Protein AF-A0A662JB85-F1 (afdb_monomer)

Secondary structure (DSSP, 8-state):
--HHHHHHHHHHHHHHHHHHHHHHHHHHHHHHHHHHHHHHHHHHHHHHHHHHHHHHTTS---HHHHHHHHHHHHHHHHHHHHHHHHHHHHHHTHHHHHHHHHHHHHHHHHHHS-TTS---HHHHHHHHHHHHHHHHIIIIITTT--

Solvent-accessible surface area (backbone atoms only — not comparable to full-atom values): 7817 Å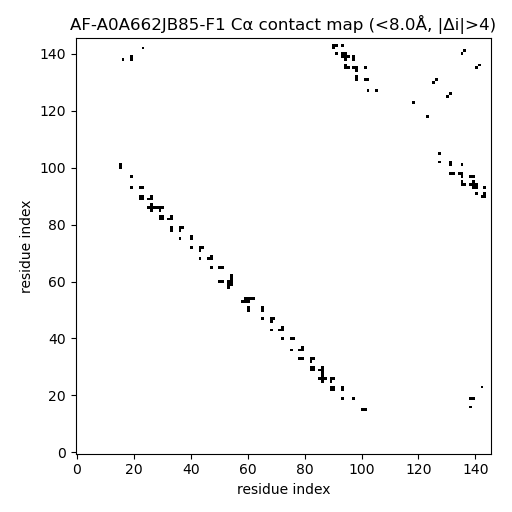² total; per-residue (Å²): 138,71,69,67,60,56,54,51,49,52,52,53,52,49,54,55,48,54,60,51,46,59,44,52,52,50,18,52,52,25,46,55,49,26,54,53,42,53,55,51,48,54,52,54,48,52,54,42,51,55,49,49,50,38,37,72,74,67,69,72,50,65,63,70,60,52,53,50,44,52,51,50,51,52,53,43,50,54,49,34,54,52,28,43,50,51,16,51,49,39,33,64,44,31,25,65,50,41,33,55,54,52,51,51,53,51,53,55,50,57,75,68,50,62,91,83,64,87,69,54,70,64,61,56,49,47,49,56,64,64,48,40,56,58,50,14,34,67,74,20,34,59,72,59,75,110

Radius of gyration: 25.94 Å; Cα contacts (8 Å, |Δi|>4): 92; chains: 1; bounding box: 62×25×76 Å

Nearest PDB structures (foldseek):
  5och-assembly3_F  TM=4.543E-01  e=6.665E-03  Homo sapiens
  7n5b-assembly1_A  TM=5.977E-01  e=1.343E+00  Arabidopsis thaliana
  7tvb-assembly1_A  TM=6.712E-01  e=8.461E+00  Homo sapiens

pLDDT: mean 81.86, std 12.47, range [43.69, 96.44]

Foldseek 3Di:
DPPPVVVVVVVVVVVLLVVLVVLLVLLVVLVVVLVVLVVVLVVLVVVLVVQVVCVVVPVDGDVVVNVVSVVVNVVSVVSNVVSNVSSLVSLVVQLVVSLVVVLVVLVVVVVPDDPPPPDDPVNSVCCNVPVRNVVSCVSRVVSNVD

Mean predicted aligned error: 9.12 Å

Structure (mmCIF, N/CA/C/O backbone):
data_AF-A0A662JB85-F1
#
_entry.id   AF-A0A662JB85-F1
#
loop_
_atom_site.group_PDB
_atom_site.id
_atom_site.type_symbol
_atom_site.label_atom_id
_atom_site.label_alt_id
_atom_site.label_comp_id
_atom_site.label_asym_id
_atom_site.label_entity_id
_atom_site.label_seq_id
_atom_site.pdbx_PDB_ins_code
_atom_site.Cartn_x
_atom_site.Cartn_y
_atom_site.Cartn_z
_atom_site.occupancy
_atom_site.B_iso_or_equiv
_atom_site.auth_seq_id
_atom_site.auth_comp_id
_atom_site.auth_asym_id
_atom_site.auth_atom_id
_atom_site.pdbx_PDB_model_num
ATOM 1 N N . MET A 1 1 ? -37.797 10.405 24.096 1.00 44.25 1 MET A N 1
ATOM 2 C CA . MET A 1 1 ? -36.465 10.700 24.689 1.00 44.25 1 MET A CA 1
ATOM 3 C C . MET A 1 1 ? -35.319 9.817 24.142 1.00 44.25 1 MET A C 1
ATOM 5 O O . MET A 1 1 ? -34.292 9.692 24.792 1.00 44.25 1 MET A O 1
ATOM 9 N N . MET A 1 2 ? -35.431 9.260 22.921 1.00 48.69 2 MET A N 1
ATOM 10 C CA . MET A 1 2 ? -34.509 8.234 22.378 1.00 48.69 2 MET A CA 1
ATOM 11 C C . MET A 1 2 ? -33.383 8.773 21.462 1.00 48.69 2 MET A C 1
ATOM 13 O O . MET A 1 2 ? -32.462 8.040 21.128 1.00 48.69 2 MET A O 1
ATOM 17 N N . LYS A 1 3 ? -33.416 10.055 21.057 1.00 53.59 3 LYS A N 1
ATOM 18 C CA . LYS A 1 3 ? -32.484 10.634 20.059 1.00 53.59 3 LYS A CA 1
ATOM 19 C C . LYS A 1 3 ? -31.049 10.850 20.569 1.00 53.59 3 LYS A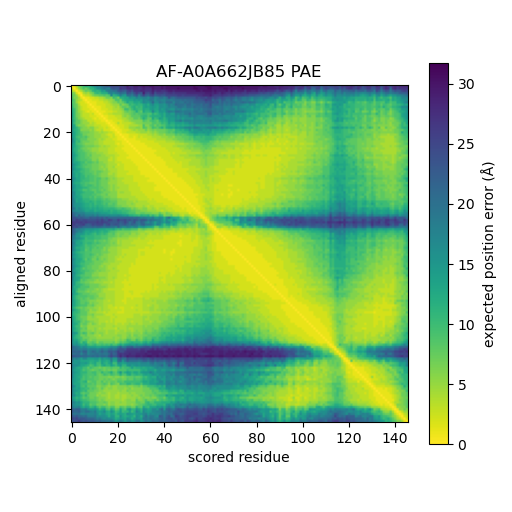 C 1
ATOM 21 O O . LYS A 1 3 ? -30.111 10.847 19.779 1.00 53.59 3 LYS A O 1
ATOM 26 N N . THR A 1 4 ? -30.842 11.045 21.871 1.00 58.62 4 THR A N 1
ATOM 27 C CA . THR A 1 4 ? -29.529 11.429 22.426 1.00 58.62 4 THR A CA 1
ATOM 28 C C . THR A 1 4 ? -28.553 10.260 22.588 1.00 58.62 4 THR A C 1
ATOM 30 O O . THR A 1 4 ? -27.343 10.490 22.529 1.00 58.62 4 THR A O 1
ATOM 33 N N . SER A 1 5 ? -29.026 9.017 22.755 1.00 65.38 5 SER A N 1
ATOM 34 C CA . SER A 1 5 ? -28.143 7.842 22.853 1.00 65.38 5 SER A CA 1
ATOM 35 C C . SER A 1 5 ? -27.614 7.414 21.481 1.00 65.38 5 SER A C 1
ATOM 37 O O . SER A 1 5 ? -26.414 7.180 21.343 1.00 65.38 5 SER A O 1
ATOM 39 N N . THR A 1 6 ? -28.461 7.426 20.448 1.00 66.75 6 THR A N 1
ATOM 40 C CA . THR A 1 6 ? -28.090 7.074 19.069 1.00 66.75 6 THR A CA 1
ATOM 41 C C . THR A 1 6 ? -27.069 8.050 18.493 1.00 66.75 6 THR A C 1
ATOM 43 O O . THR A 1 6 ? -26.090 7.634 17.883 1.00 66.75 6 THR A O 1
ATOM 46 N N . VAL A 1 7 ? -27.225 9.352 18.762 1.00 72.38 7 VAL A N 1
ATOM 47 C CA . VAL A 1 7 ? -26.267 10.384 18.323 1.00 72.38 7 VAL A CA 1
ATOM 48 C C . VAL A 1 7 ? -24.905 10.223 19.008 1.00 72.38 7 VAL A C 1
ATOM 50 O O . VAL A 1 7 ? -23.867 10.380 18.364 1.00 72.38 7 VAL A O 1
ATOM 53 N N . LYS A 1 8 ? -24.875 9.871 20.302 1.00 73.81 8 LYS A N 1
ATOM 54 C CA . LYS A 1 8 ? -23.617 9.574 21.009 1.00 73.81 8 LYS A CA 1
ATOM 55 C C . LYS A 1 8 ? -22.939 8.317 20.462 1.00 73.81 8 LYS A C 1
ATOM 57 O O . LYS A 1 8 ? -21.715 8.312 20.334 1.00 73.81 8 LYS A O 1
ATOM 62 N N . LEU A 1 9 ? -23.718 7.288 20.125 1.00 68.88 9 LEU A N 1
ATOM 63 C CA . LEU A 1 9 ? -23.217 6.059 19.511 1.00 68.88 9 LEU A CA 1
ATOM 64 C C . LEU A 1 9 ? -22.600 6.349 18.136 1.00 68.88 9 LEU A C 1
ATOM 66 O O . LEU A 1 9 ? -21.437 6.033 17.914 1.00 68.88 9 LEU A O 1
ATOM 70 N N . LEU A 1 10 ? -23.335 7.054 17.270 1.00 69.38 10 LEU A N 1
ATOM 71 C CA . LEU A 1 10 ? -22.872 7.485 15.948 1.00 69.38 10 LEU A CA 1
ATOM 72 C C . LEU A 1 10 ? -21.580 8.297 16.030 1.00 69.38 10 LEU A C 1
ATOM 74 O O . LEU A 1 10 ? -20.652 8.053 15.267 1.00 69.38 10 LEU A O 1
ATOM 78 N N . ARG A 1 11 ? -21.477 9.226 16.987 1.00 74.00 11 ARG A N 1
ATOM 79 C CA . ARG A 1 11 ? -20.268 10.041 17.166 1.00 74.00 11 ARG A CA 1
ATOM 80 C C . ARG A 1 11 ? -19.066 9.207 17.630 1.00 74.00 11 ARG A C 1
ATOM 82 O O . ARG A 1 11 ? -17.949 9.451 17.181 1.00 74.00 11 ARG A O 1
ATOM 89 N N . ALA A 1 12 ? -19.276 8.220 18.502 1.00 69.69 12 ALA A N 1
ATOM 90 C CA . ALA A 1 12 ? -18.216 7.308 18.932 1.00 69.69 12 ALA A CA 1
ATOM 91 C C . ALA A 1 12 ? -17.734 6.412 17.777 1.00 69.69 12 ALA A C 1
ATOM 93 O O . ALA A 1 12 ? -16.525 6.293 17.569 1.00 69.69 12 ALA A O 1
ATOM 94 N N . SER A 1 13 ? -18.665 5.866 16.991 1.00 68.50 13 SER A N 1
ATOM 95 C CA . SER A 1 13 ? -18.352 5.078 15.795 1.00 68.50 13 SER A CA 1
ATOM 96 C C . SER A 1 13 ? -17.643 5.917 14.730 1.00 68.50 13 SER A C 1
ATOM 98 O O . SER A 1 13 ? -16.639 5.477 14.183 1.00 68.50 13 SER A O 1
ATOM 100 N N . ALA A 1 14 ? -18.078 7.160 14.498 1.00 71.00 14 ALA A N 1
ATOM 101 C CA . ALA A 1 14 ? -17.439 8.076 13.552 1.00 71.00 14 ALA A CA 1
ATOM 102 C C . ALA A 1 14 ? -15.999 8.434 13.954 1.00 71.00 14 ALA A C 1
ATOM 104 O O . ALA A 1 14 ? -15.117 8.517 13.103 1.00 71.00 14 ALA A O 1
ATOM 105 N N . ASN A 1 15 ? -15.727 8.606 15.252 1.00 73.62 15 ASN A N 1
ATOM 106 C CA . ASN A 1 15 ? -14.372 8.870 15.741 1.00 73.62 15 ASN A CA 1
ATOM 107 C C . ASN A 1 15 ? -13.445 7.656 15.577 1.00 73.62 15 ASN A C 1
ATOM 109 O O . ASN A 1 15 ? -12.285 7.825 15.202 1.00 73.62 15 ASN A O 1
ATOM 113 N N . ALA A 1 16 ? -13.949 6.444 15.836 1.00 69.25 16 ALA A N 1
ATOM 114 C CA . ALA A 1 16 ? -13.209 5.210 15.573 1.00 69.25 16 ALA A CA 1
ATOM 115 C C . ALA A 1 16 ? -12.944 5.044 14.067 1.00 69.25 16 ALA A C 1
ATOM 117 O O . ALA A 1 16 ? -11.805 4.814 13.669 1.00 69.25 16 ALA A O 1
ATOM 118 N N . PHE A 1 17 ? -13.960 5.283 13.235 1.00 74.81 17 PHE A N 1
ATOM 119 C CA . PHE A 1 17 ? -13.852 5.245 11.780 1.00 74.81 17 PHE A CA 1
ATOM 120 C C . PHE A 1 17 ? -12.821 6.247 11.247 1.00 74.81 17 PHE A C 1
ATOM 122 O O . PHE A 1 17 ? -11.963 5.876 10.457 1.00 74.81 17 PHE A O 1
ATOM 129 N N . LYS A 1 18 ? -12.812 7.494 11.739 1.00 78.50 18 LYS A N 1
ATOM 130 C CA . LYS A 1 18 ? -11.833 8.520 11.334 1.00 78.50 18 LYS A CA 1
ATOM 131 C C . LYS A 1 18 ? -10.382 8.091 11.590 1.00 78.50 18 LYS A C 1
ATOM 133 O O . LYS A 1 18 ? -9.493 8.419 10.805 1.00 78.50 18 LYS A O 1
ATOM 138 N N . LEU A 1 19 ? -10.131 7.369 12.683 1.00 72.00 19 LEU A N 1
ATOM 139 C CA . LEU A 1 19 ? -8.796 6.876 13.031 1.00 72.00 19 LEU A CA 1
ATOM 140 C C . LEU A 1 19 ? -8.331 5.762 12.078 1.00 72.00 19 LEU A C 1
ATOM 142 O O . LEU A 1 19 ? -7.168 5.746 11.679 1.00 72.00 19 LEU A O 1
ATOM 146 N N . ILE A 1 20 ? -9.248 4.868 11.702 1.00 78.88 20 ILE A N 1
ATOM 147 C CA . ILE A 1 20 ? -9.022 3.783 10.734 1.00 78.88 20 ILE A CA 1
ATOM 148 C C . ILE A 1 20 ? -8.812 4.371 9.336 1.00 78.88 20 ILE A C 1
ATOM 150 O O . ILE A 1 20 ? -7.842 4.038 8.656 1.00 78.88 20 ILE A O 1
ATOM 154 N N . TRP A 1 21 ? -9.653 5.337 8.962 1.00 79.38 21 TRP A N 1
ATOM 155 C CA . TRP A 1 21 ? -9.612 6.025 7.676 1.00 79.38 21 TRP A CA 1
ATOM 156 C C . TRP A 1 21 ? -8.254 6.668 7.398 1.00 79.38 21 TRP A C 1
ATOM 158 O O . TRP A 1 21 ? -7.751 6.571 6.288 1.00 79.38 21 TRP A O 1
ATOM 168 N N . ARG A 1 22 ? -7.591 7.239 8.414 1.00 80.88 22 ARG A N 1
ATOM 169 C CA . ARG A 1 22 ? -6.247 7.820 8.250 1.00 80.88 22 ARG A CA 1
ATOM 170 C C . ARG A 1 22 ? -5.196 6.798 7.799 1.00 80.88 22 ARG A C 1
ATOM 172 O O . ARG A 1 22 ? -4.266 7.154 7.085 1.00 80.88 22 ARG A O 1
ATOM 179 N N . ARG A 1 23 ? -5.293 5.541 8.239 1.00 80.00 23 ARG A N 1
ATOM 180 C CA . ARG A 1 23 ? -4.382 4.478 7.784 1.00 80.00 23 ARG A CA 1
ATOM 181 C C . ARG A 1 23 ? -4.785 3.958 6.406 1.00 80.00 23 ARG A C 1
ATOM 183 O O . ARG A 1 23 ? -3.908 3.749 5.576 1.00 80.00 23 ARG A O 1
ATOM 190 N N . ALA A 1 24 ? -6.085 3.846 6.141 1.00 83.12 24 ALA A N 1
ATOM 191 C CA . ALA A 1 24 ? -6.593 3.491 4.818 1.00 83.12 24 ALA A CA 1
ATOM 192 C C . ALA A 1 24 ? -6.158 4.508 3.747 1.00 83.12 24 ALA A C 1
ATOM 194 O O . ALA A 1 24 ? -5.724 4.120 2.671 1.00 83.12 24 ALA A O 1
ATOM 195 N N . THR A 1 25 ? -6.158 5.808 4.058 1.00 86.75 25 THR A N 1
ATOM 196 C CA . THR A 1 25 ? -5.671 6.840 3.129 1.00 86.75 25 THR A CA 1
ATOM 197 C C . THR A 1 25 ? -4.182 6.711 2.818 1.00 86.75 25 THR A C 1
ATOM 199 O O . THR A 1 25 ? -3.775 7.030 1.708 1.00 86.75 25 THR A O 1
ATOM 202 N N . VAL A 1 26 ? -3.369 6.228 3.767 1.00 87.38 26 VAL A N 1
ATOM 203 C CA . VAL A 1 26 ? -1.943 5.957 3.517 1.00 87.38 26 VAL A CA 1
ATOM 204 C C . VAL A 1 26 ? -1.800 4.798 2.537 1.00 87.38 26 VAL A C 1
ATOM 206 O O . VAL A 1 26 ? -1.074 4.928 1.560 1.00 87.38 26 VAL A O 1
ATOM 209 N N . ALA A 1 27 ? -2.537 3.706 2.746 1.00 87.25 27 ALA A N 1
ATOM 210 C CA . ALA A 1 27 ? -2.551 2.588 1.808 1.00 87.25 27 ALA A CA 1
ATOM 211 C C . ALA A 1 27 ? -2.956 3.018 0.390 1.00 87.25 27 ALA A C 1
ATOM 213 O O . ALA A 1 27 ? -2.222 2.757 -0.557 1.00 87.25 27 ALA A O 1
ATOM 214 N N . ILE A 1 28 ? -4.073 3.744 0.261 1.00 88.31 28 ILE A N 1
ATOM 215 C CA . ILE A 1 28 ? -4.567 4.254 -1.027 1.00 88.31 28 ILE A CA 1
ATOM 216 C C . ILE A 1 28 ? -3.517 5.146 -1.697 1.00 88.31 28 ILE A C 1
ATOM 218 O O . ILE A 1 28 ? -3.273 5.021 -2.893 1.00 88.31 28 ILE A O 1
ATOM 222 N N . PHE A 1 29 ? -2.864 6.025 -0.934 1.00 92.06 29 PHE A N 1
ATOM 223 C CA . PHE A 1 29 ? -1.796 6.875 -1.450 1.00 92.06 29 PHE A CA 1
ATOM 224 C C . PHE A 1 29 ? -0.627 6.058 -2.021 1.00 92.06 29 PHE A C 1
ATOM 226 O O . PHE A 1 29 ? -0.171 6.343 -3.1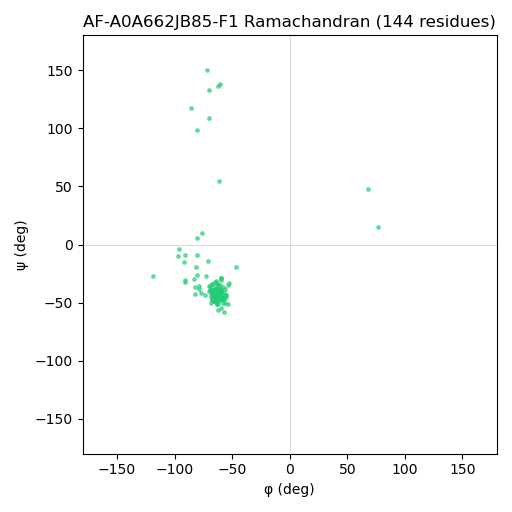27 1.00 92.06 29 PHE A O 1
ATOM 233 N N . PHE A 1 30 ? -0.164 5.030 -1.305 1.00 91.75 30 PHE A N 1
ATOM 234 C CA . PHE A 1 30 ? 0.928 4.172 -1.775 1.00 91.75 30 PHE A CA 1
ATOM 235 C C . PHE A 1 30 ? 0.537 3.319 -2.984 1.00 91.75 30 PHE A C 1
ATOM 237 O O . PHE A 1 30 ? 1.355 3.133 -3.882 1.00 91.75 30 PHE A O 1
ATOM 244 N N . TRP A 1 31 ? -0.718 2.878 -3.058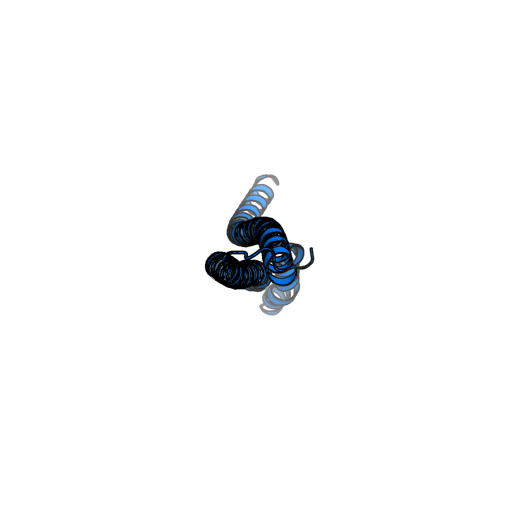 1.00 89.00 31 TRP A N 1
ATOM 245 C CA . TRP A 1 31 ? -1.262 2.212 -4.241 1.00 89.00 31 TRP A CA 1
ATOM 246 C C . TRP A 1 31 ? -1.280 3.127 -5.467 1.00 89.00 31 TRP A C 1
ATOM 248 O O . TRP A 1 31 ? -0.780 2.751 -6.523 1.00 89.00 31 TRP A O 1
ATOM 258 N N . LEU A 1 32 ? -1.772 4.362 -5.325 1.00 91.81 32 LEU A N 1
ATOM 259 C CA . LEU A 1 32 ? -1.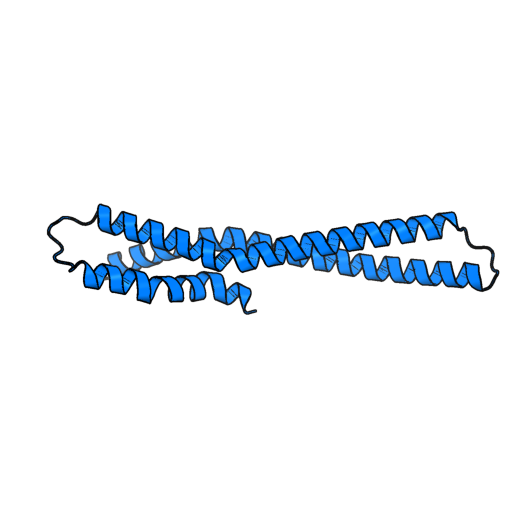731 5.352 -6.407 1.00 91.81 32 LEU A CA 1
ATOM 260 C C . LEU A 1 32 ? -0.292 5.651 -6.841 1.00 91.81 32 LEU A C 1
ATOM 262 O O . LEU A 1 32 ? -0.016 5.781 -8.033 1.00 91.81 32 LEU A O 1
ATOM 266 N N . LEU A 1 33 ? 0.637 5.722 -5.887 1.00 93.62 33 LEU A N 1
ATOM 267 C CA . LEU A 1 33 ? 2.050 5.913 -6.183 1.00 93.62 33 LEU A CA 1
ATOM 268 C C . LEU A 1 33 ? 2.636 4.723 -6.960 1.00 93.62 33 LEU A C 1
ATOM 270 O O . LEU A 1 33 ? 3.366 4.947 -7.923 1.00 93.62 33 LEU A O 1
ATOM 274 N N . SER A 1 34 ? 2.282 3.483 -6.606 1.00 91.81 34 SER A N 1
ATOM 275 C CA . SER A 1 34 ? 2.661 2.289 -7.377 1.00 91.81 34 SER A CA 1
ATOM 276 C C . SER A 1 34 ? 2.100 2.338 -8.804 1.00 91.81 34 SER A C 1
ATOM 278 O O . SER A 1 34 ? 2.852 2.119 -9.751 1.00 91.81 34 SER A O 1
ATOM 280 N N . MET A 1 35 ? 0.848 2.771 -9.011 1.00 93.19 35 MET A N 1
ATOM 281 C CA . MET A 1 35 ? 0.301 2.945 -10.370 1.00 93.19 35 MET A CA 1
ATOM 282 C C . MET A 1 35 ? 1.108 3.949 -11.208 1.00 93.19 35 MET A C 1
ATOM 284 O O . MET A 1 35 ? 1.355 3.712 -12.392 1.00 93.19 35 MET A O 1
ATOM 288 N N . ILE A 1 36 ? 1.552 5.056 -10.604 1.00 94.38 36 ILE A N 1
ATOM 289 C CA . ILE A 1 36 ? 2.404 6.049 -11.278 1.00 94.38 36 ILE A CA 1
ATOM 290 C C . ILE A 1 36 ? 3.762 5.431 -11.638 1.00 94.38 36 ILE A C 1
ATOM 292 O O . ILE A 1 36 ? 4.232 5.589 -12.766 1.00 94.38 36 ILE A O 1
ATOM 296 N N . VAL A 1 37 ? 4.388 4.704 -10.710 1.00 94.62 37 VAL A N 1
ATOM 297 C CA . VAL A 1 37 ? 5.670 4.025 -10.956 1.00 94.62 37 VAL A CA 1
ATOM 298 C C . VAL A 1 37 ? 5.538 2.993 -12.080 1.00 94.62 37 VAL A C 1
ATOM 300 O O . VAL A 1 37 ? 6.367 2.979 -12.991 1.00 94.62 37 VAL A O 1
ATOM 303 N N . ALA A 1 38 ? 4.474 2.188 -12.073 1.00 92.19 38 ALA A N 1
ATOM 304 C CA . ALA A 1 38 ? 4.187 1.205 -13.112 1.00 92.19 38 ALA A CA 1
ATOM 305 C C . ALA A 1 38 ? 4.012 1.862 -14.492 1.00 92.19 38 ALA A C 1
ATOM 307 O O . ALA A 1 38 ? 4.578 1.385 -15.481 1.00 92.19 38 ALA A O 1
ATOM 308 N N . PHE A 1 39 ? 3.304 2.995 -14.557 1.00 94.94 39 PHE A N 1
ATOM 309 C CA . PHE A 1 39 ? 3.137 3.771 -15.786 1.00 94.94 39 PHE A CA 1
ATOM 310 C C . PHE A 1 39 ? 4.484 4.219 -16.373 1.00 94.94 39 PHE A C 1
ATOM 312 O O . PHE A 1 39 ? 4.753 3.983 -17.553 1.00 94.94 39 PHE A O 1
ATOM 319 N N . TYR A 1 40 ? 5.362 4.818 -15.562 1.00 94.81 40 TYR A N 1
ATOM 320 C CA . TYR A 1 40 ? 6.685 5.246 -16.031 1.00 94.81 40 TYR A CA 1
ATOM 321 C C . TYR A 1 40 ? 7.594 4.062 -16.372 1.00 94.81 40 TYR A C 1
ATOM 323 O O . TYR A 1 40 ? 8.301 4.103 -17.377 1.00 94.81 40 TYR A O 1
ATOM 331 N N . SER A 1 41 ? 7.543 2.981 -15.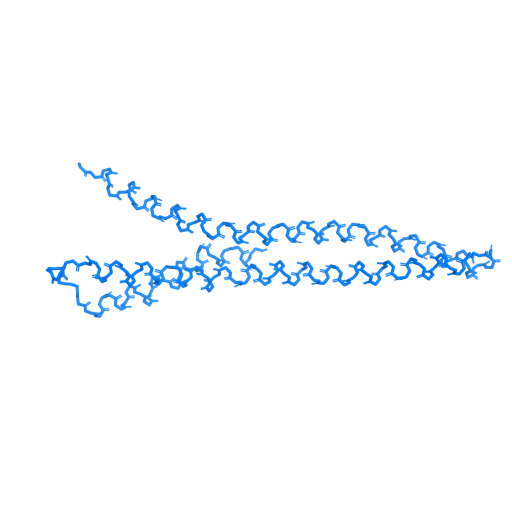591 1.00 94.62 41 SER A N 1
ATOM 332 C CA . SER A 1 41 ? 8.310 1.755 -15.844 1.00 94.62 41 SER A CA 1
ATOM 333 C C . SER A 1 41 ? 8.016 1.172 -17.228 1.00 94.62 41 SER A C 1
ATOM 335 O O . SER A 1 41 ? 8.943 0.784 -17.940 1.00 94.62 41 SER A O 1
ATOM 337 N N . ALA A 1 42 ? 6.751 1.181 -17.662 1.00 95.44 42 ALA A N 1
ATOM 338 C CA . ALA A 1 42 ? 6.365 0.727 -18.997 1.00 95.44 42 ALA A CA 1
ATOM 339 C C . ALA A 1 42 ? 6.981 1.585 -20.119 1.00 95.44 42 ALA A C 1
ATOM 341 O O . ALA A 1 42 ? 7.517 1.035 -21.082 1.00 95.44 42 ALA A O 1
ATOM 342 N N . HIS A 1 43 ? 6.966 2.914 -19.972 1.00 95.56 43 HIS A N 1
ATOM 343 C CA . HIS A 1 43 ? 7.541 3.835 -20.959 1.00 95.56 43 HIS A CA 1
ATOM 344 C C . HIS A 1 43 ? 9.062 3.679 -21.058 1.00 95.56 43 HIS A C 1
ATOM 346 O O . HIS A 1 43 ? 9.595 3.459 -22.143 1.00 95.56 43 HIS A O 1
ATOM 352 N N . ILE A 1 44 ? 9.757 3.678 -19.917 1.00 95.25 44 ILE A N 1
ATOM 353 C CA . ILE A 1 44 ? 11.215 3.502 -19.878 1.00 95.25 44 ILE A CA 1
ATOM 354 C C . ILE A 1 44 ? 11.623 2.130 -20.433 1.00 95.25 44 ILE A C 1
ATOM 356 O O . ILE A 1 44 ? 12.655 2.006 -21.091 1.00 95.25 44 ILE A O 1
ATOM 360 N N . ARG A 1 45 ? 10.812 1.086 -20.215 1.00 95.50 45 ARG A N 1
ATOM 361 C CA . ARG A 1 45 ? 11.061 -0.245 -20.784 1.00 95.50 45 ARG A CA 1
ATOM 362 C C . ARG A 1 45 ? 10.938 -0.246 -22.308 1.00 95.50 45 ARG A C 1
ATOM 364 O O . ARG A 1 45 ? 11.751 -0.892 -22.965 1.00 95.50 45 ARG A O 1
ATOM 371 N N . ALA A 1 46 ? 9.972 0.480 -22.869 1.00 95.56 46 ALA A N 1
ATOM 372 C CA . ALA A 1 46 ? 9.853 0.641 -24.316 1.00 95.56 46 ALA A CA 1
ATOM 373 C C . ALA A 1 46 ? 11.086 1.354 -24.900 1.00 95.56 46 ALA A C 1
ATOM 375 O O . ALA A 1 46 ? 11.687 0.857 -25.853 1.00 95.56 46 ALA A O 1
ATOM 376 N N . ASP A 1 47 ? 11.528 2.448 -24.274 1.00 94.38 47 ASP A N 1
ATOM 377 C CA . ASP A 1 47 ? 12.736 3.177 -24.685 1.00 94.38 47 ASP A CA 1
ATOM 378 C C . ASP A 1 47 ? 13.994 2.305 -24.603 1.00 94.38 47 ASP A C 1
ATOM 380 O O . ASP A 1 47 ? 14.829 2.310 -25.513 1.00 94.38 47 ASP A O 1
ATOM 384 N N . PHE A 1 48 ? 14.108 1.500 -23.544 1.00 94.75 48 PHE A N 1
ATOM 385 C CA . PHE A 1 48 ? 15.198 0.546 -23.372 1.00 94.75 48 PHE A CA 1
ATOM 386 C C . PHE A 1 48 ? 15.238 -0.481 -24.512 1.00 94.75 48 PHE A C 1
ATOM 388 O O . PHE A 1 48 ? 16.297 -0.699 -25.100 1.00 94.75 48 PHE A O 1
ATOM 395 N N . ILE A 1 49 ? 14.094 -1.075 -24.866 1.00 93.75 49 ILE A N 1
ATOM 396 C CA . ILE A 1 49 ? 13.989 -2.055 -25.961 1.00 93.75 49 ILE A CA 1
ATOM 397 C C . ILE A 1 49 ? 14.326 -1.409 -27.310 1.00 93.75 49 ILE A C 1
ATOM 399 O O . ILE A 1 49 ? 15.064 -1.997 -28.105 1.00 93.75 49 ILE A O 1
ATOM 403 N N . ASN A 1 50 ? 13.845 -0.192 -27.565 1.00 92.56 50 ASN A N 1
ATOM 404 C CA . ASN A 1 50 ? 14.123 0.533 -28.807 1.00 92.56 50 ASN A CA 1
ATOM 405 C C . ASN A 1 50 ? 15.624 0.811 -28.975 1.00 92.56 50 ASN A C 1
ATOM 407 O O . ASN A 1 50 ? 16.202 0.585 -30.046 1.00 92.56 50 ASN A O 1
ATOM 411 N N . LEU A 1 51 ? 16.280 1.259 -27.902 1.00 91.00 51 LEU A N 1
ATOM 412 C CA . LEU A 1 51 ? 17.712 1.531 -27.913 1.00 91.00 51 LEU A CA 1
ATOM 413 C C . LEU A 1 51 ? 18.536 0.244 -28.037 1.00 91.00 51 LEU A C 1
ATOM 415 O O . LEU A 1 51 ? 19.473 0.197 -28.835 1.00 91.00 51 LEU A O 1
ATOM 419 N N . LEU A 1 52 ? 18.160 -0.810 -27.306 1.00 91.44 52 LEU A N 1
ATOM 420 C CA . LEU A 1 52 ? 18.795 -2.124 -27.400 1.00 91.44 52 LEU A CA 1
ATOM 421 C C . LEU A 1 52 ? 18.732 -2.658 -28.836 1.00 91.44 52 LEU A C 1
ATOM 423 O O . LEU A 1 52 ? 19.751 -3.058 -29.392 1.00 91.44 52 LEU A O 1
ATOM 427 N N . THR A 1 53 ? 17.559 -2.582 -29.465 1.00 90.50 53 THR A N 1
ATOM 428 C CA . THR A 1 53 ? 17.353 -2.997 -30.861 1.00 90.50 53 THR A CA 1
ATOM 429 C C . THR A 1 53 ? 18.245 -2.206 -31.818 1.00 90.50 53 THR A C 1
ATOM 431 O O . THR A 1 53 ? 18.884 -2.780 -32.697 1.00 90.50 53 THR A O 1
ATOM 434 N N . THR A 1 54 ? 18.353 -0.890 -31.620 1.00 88.38 54 THR A N 1
ATOM 435 C CA . THR A 1 54 ? 19.202 -0.015 -32.447 1.00 88.38 54 THR A CA 1
ATOM 436 C C . THR A 1 54 ? 20.683 -0.395 -32.352 1.00 88.38 54 THR A C 1
ATOM 438 O O . THR A 1 54 ? 21.390 -0.394 -33.361 1.00 88.38 54 THR A O 1
ATOM 441 N N . ILE A 1 55 ? 21.151 -0.750 -31.154 1.00 87.25 55 ILE A N 1
ATOM 442 C CA . ILE A 1 55 ? 22.526 -1.206 -30.920 1.00 87.25 55 ILE A CA 1
ATOM 443 C C . ILE A 1 55 ? 22.765 -2.565 -31.592 1.00 87.25 55 ILE A C 1
ATOM 445 O O . ILE A 1 55 ? 23.744 -2.716 -32.319 1.00 87.25 55 ILE A O 1
ATOM 449 N N . VAL A 1 56 ? 21.858 -3.528 -31.398 1.00 85.94 56 VAL A N 1
ATOM 450 C CA . VAL A 1 56 ? 21.985 -4.901 -31.922 1.00 85.94 56 VAL A CA 1
ATOM 451 C C . VAL A 1 56 ? 21.959 -4.944 -33.452 1.00 85.94 56 VAL A C 1
ATOM 453 O O . VAL A 1 56 ? 22.730 -5.683 -34.053 1.00 85.94 56 VAL A O 1
ATOM 456 N N . VAL A 1 57 ? 21.135 -4.114 -34.100 1.00 87.25 57 VAL A N 1
ATOM 457 C CA . VAL A 1 57 ? 21.045 -4.023 -35.574 1.00 87.25 57 VAL A CA 1
ATOM 458 C C . VAL A 1 57 ? 22.236 -3.248 -36.181 1.00 87.25 57 VAL A C 1
ATOM 460 O O . VAL A 1 57 ? 22.253 -2.931 -37.367 1.00 87.25 57 VAL A O 1
ATOM 463 N N . GLY A 1 58 ? 23.270 -2.939 -35.390 1.00 71.56 58 GLY A N 1
ATOM 464 C CA . GLY A 1 58 ? 24.528 -2.375 -35.885 1.00 71.56 58 GLY A CA 1
ATOM 465 C C . GLY A 1 58 ? 24.467 -0.887 -36.232 1.00 71.56 58 GLY A C 1
ATOM 466 O O . GLY A 1 58 ? 25.384 -0.374 -36.864 1.00 71.56 58 GLY A O 1
ATOM 467 N N . LYS A 1 59 ? 23.427 -0.160 -35.796 1.00 73.19 59 LYS A N 1
ATOM 468 C CA . LYS A 1 59 ? 23.291 1.290 -36.045 1.00 73.19 59 LYS A CA 1
ATOM 469 C C . LYS A 1 59 ? 24.122 2.166 -35.091 1.00 73.19 59 LYS A C 1
ATOM 471 O O . LYS A 1 59 ? 24.001 3.384 -35.138 1.00 73.19 59 LYS A O 1
ATOM 476 N N . GLY A 1 60 ? 24.957 1.572 -34.230 1.00 65.69 60 GLY A N 1
ATOM 477 C CA . GLY A 1 60 ? 25.912 2.309 -33.390 1.00 65.69 60 GLY A CA 1
ATOM 478 C C . GLY A 1 60 ? 25.270 3.175 -32.299 1.00 65.69 60 GLY A C 1
ATOM 479 O O . GLY A 1 60 ? 25.617 4.343 -32.149 1.00 65.69 60 GLY A O 1
ATOM 480 N N . GLY A 1 61 ? 24.321 2.625 -31.533 1.00 68.62 61 GLY A N 1
ATOM 481 C CA . GLY A 1 61 ? 23.680 3.351 -30.431 1.00 68.62 61 GLY A CA 1
ATOM 482 C C . GLY A 1 61 ? 24.599 3.561 -29.208 1.00 68.62 61 GLY A C 1
ATOM 483 O O . GLY A 1 61 ? 25.461 2.726 -28.925 1.00 68.62 61 GLY A O 1
ATOM 484 N N . PRO A 1 62 ? 24.420 4.650 -28.437 1.00 82.62 62 PRO A N 1
ATOM 485 C CA . PRO A 1 62 ? 25.255 4.938 -27.272 1.00 82.62 62 PRO A CA 1
ATOM 486 C C . PRO A 1 62 ? 24.990 3.955 -26.119 1.00 82.62 62 PRO A C 1
ATOM 488 O O . PRO A 1 62 ? 23.974 4.056 -25.428 1.00 82.62 62 PRO A O 1
ATOM 491 N N . LEU A 1 63 ? 25.951 3.060 -25.843 1.00 85.44 63 LEU A N 1
ATOM 492 C CA . LEU A 1 63 ? 25.904 2.109 -24.715 1.00 85.44 63 LEU A CA 1
ATOM 493 C C . LEU A 1 63 ? 25.659 2.802 -23.368 1.00 85.44 63 LEU A C 1
ATOM 495 O O . LEU A 1 63 ? 24.932 2.285 -22.528 1.00 85.44 63 LEU A O 1
ATOM 499 N N . ARG A 1 64 ? 26.196 4.015 -23.185 1.00 89.38 64 ARG A N 1
ATOM 500 C CA . ARG A 1 64 ? 25.960 4.831 -21.986 1.00 89.38 64 ARG A CA 1
ATOM 501 C C . ARG A 1 64 ? 24.469 5.070 -21.726 1.00 89.38 64 ARG A C 1
ATOM 503 O O . ARG A 1 64 ? 24.040 4.962 -20.582 1.00 89.38 64 ARG A O 1
ATOM 510 N N . ASN A 1 65 ? 23.684 5.377 -22.760 1.00 88.81 65 ASN A N 1
ATOM 511 C CA . ASN A 1 65 ? 22.252 5.637 -22.596 1.00 88.81 65 ASN A CA 1
ATOM 512 C C . ASN A 1 65 ? 21.505 4.350 -22.225 1.00 88.81 65 ASN A C 1
ATOM 514 O O . ASN A 1 65 ? 20.602 4.393 -21.396 1.00 88.81 65 ASN A O 1
ATOM 518 N N . LEU A 1 66 ? 21.931 3.204 -22.766 1.00 91.31 66 LEU A N 1
ATOM 519 C CA . LEU A 1 66 ? 21.374 1.898 -22.414 1.00 91.31 66 LEU A CA 1
ATOM 520 C C . LEU A 1 66 ? 21.623 1.575 -20.936 1.00 91.31 66 LEU A C 1
ATOM 522 O O . LEU A 1 66 ? 20.697 1.185 -20.228 1.00 91.31 66 LEU A O 1
ATOM 526 N N . THR A 1 67 ? 22.846 1.808 -20.452 1.00 91.38 67 THR A N 1
ATOM 527 C CA . THR A 1 67 ? 23.196 1.620 -19.039 1.00 91.38 67 THR A CA 1
ATOM 528 C C . THR A 1 67 ? 22.390 2.546 -18.127 1.00 91.38 67 THR A C 1
ATOM 530 O O . THR A 1 67 ? 21.913 2.108 -17.084 1.00 91.38 67 THR A O 1
ATOM 533 N N . ILE A 1 68 ? 22.187 3.809 -18.517 1.00 94.38 68 ILE A N 1
ATOM 534 C CA . ILE A 1 68 ? 21.363 4.756 -17.750 1.00 94.38 68 ILE A CA 1
ATOM 535 C C . ILE A 1 68 ? 19.910 4.271 -17.668 1.00 94.38 68 ILE A C 1
ATOM 537 O O . ILE A 1 68 ? 19.354 4.225 -16.574 1.00 94.38 68 ILE A O 1
ATOM 541 N N . LEU A 1 69 ? 19.306 3.861 -18.789 1.00 94.81 69 LEU A N 1
ATOM 542 C CA . LEU A 1 69 ? 17.936 3.335 -18.798 1.00 94.81 69 LEU A CA 1
ATOM 543 C C . LEU A 1 69 ? 17.811 2.058 -17.953 1.00 94.81 69 LEU A C 1
ATOM 545 O O . LEU A 1 69 ? 16.846 1.921 -17.204 1.00 94.81 69 LEU A O 1
ATOM 549 N N . ALA A 1 70 ? 18.801 1.161 -18.002 1.00 94.12 70 ALA A N 1
ATOM 550 C CA . ALA A 1 70 ? 18.836 -0.029 -17.151 1.00 94.12 70 ALA A CA 1
ATOM 551 C C . ALA A 1 70 ? 18.866 0.329 -15.655 1.00 94.12 70 ALA A C 1
ATOM 553 O O . ALA A 1 70 ? 18.104 -0.233 -14.870 1.00 94.12 70 ALA A O 1
ATOM 554 N N . LEU A 1 71 ? 19.702 1.295 -15.259 1.00 96.44 71 LEU A N 1
ATOM 555 C CA . LEU A 1 71 ? 19.761 1.775 -13.875 1.00 96.44 71 LEU A CA 1
ATOM 556 C C . LEU A 1 71 ? 18.435 2.406 -13.436 1.00 96.44 71 LEU A C 1
ATOM 558 O O . LEU A 1 71 ? 17.967 2.127 -12.335 1.00 96.44 71 LEU A O 1
ATOM 562 N N . ILE A 1 72 ? 17.795 3.203 -14.298 1.00 95.88 72 ILE A N 1
ATOM 563 C CA . ILE A 1 72 ? 16.473 3.781 -14.017 1.00 95.88 72 ILE A CA 1
ATOM 564 C C . ILE A 1 72 ? 15.435 2.672 -13.814 1.00 95.88 72 ILE A C 1
ATOM 566 O O . ILE A 1 72 ? 14.671 2.736 -12.856 1.00 95.88 72 ILE A O 1
ATOM 570 N N . LEU A 1 73 ? 15.424 1.633 -14.655 1.00 95.88 73 LEU A N 1
ATOM 571 C CA . LEU A 1 73 ? 14.507 0.498 -14.497 1.00 95.88 73 LEU A CA 1
ATOM 572 C C . LEU A 1 73 ? 14.711 -0.240 -13.170 1.00 95.88 73 LEU A C 1
ATOM 574 O O . LEU A 1 73 ? 13.727 -0.608 -12.533 1.00 95.88 73 LEU A O 1
ATOM 578 N N . ILE A 1 74 ? 15.959 -0.418 -12.726 1.00 96.12 74 ILE A N 1
ATOM 579 C CA . ILE A 1 74 ? 16.261 -1.013 -11.415 1.00 96.12 74 ILE A CA 1
ATOM 580 C C . ILE A 1 74 ? 15.709 -0.133 -10.288 1.00 96.12 74 ILE A C 1
ATOM 582 O O . ILE A 1 74 ? 15.055 -0.638 -9.378 1.00 96.12 74 ILE A O 1
ATOM 586 N N . VAL A 1 75 ? 15.928 1.183 -10.356 1.00 96.00 75 VAL A N 1
ATOM 587 C CA . VAL A 1 75 ? 15.406 2.127 -9.357 1.00 96.00 75 VAL A CA 1
ATOM 588 C C . VAL A 1 75 ? 13.879 2.106 -9.326 1.00 96.00 75 VAL A C 1
ATOM 590 O O . VAL A 1 75 ? 13.299 2.048 -8.244 1.00 96.00 75 VAL A O 1
ATOM 593 N N . LEU A 1 76 ? 13.222 2.105 -10.490 1.00 95.44 76 LEU A N 1
ATOM 594 C CA . LEU A 1 76 ? 11.764 2.023 -10.584 1.00 95.44 76 LEU A CA 1
ATOM 595 C C . LEU A 1 76 ? 11.234 0.697 -10.032 1.00 95.44 76 LEU A C 1
ATOM 597 O O . LEU A 1 76 ? 10.218 0.698 -9.348 1.00 95.44 76 LEU A O 1
ATOM 601 N N . TRP A 1 77 ? 11.928 -0.417 -10.272 1.00 94.94 77 TRP A N 1
ATOM 602 C CA . TRP A 1 77 ? 11.556 -1.718 -9.717 1.00 94.94 77 TRP A CA 1
ATOM 603 C C . TRP A 1 77 ? 11.647 -1.745 -8.185 1.00 94.94 77 TRP A C 1
ATOM 605 O O . TRP A 1 77 ? 10.717 -2.198 -7.523 1.00 94.94 77 TRP A O 1
ATOM 615 N N . ILE A 1 78 ? 12.725 -1.200 -7.608 1.00 95.56 78 ILE A N 1
ATOM 616 C CA . ILE A 1 78 ? 12.865 -1.071 -6.148 1.00 95.56 78 ILE A CA 1
ATOM 617 C C . ILE A 1 78 ? 11.777 -0.151 -5.585 1.00 95.56 78 ILE A C 1
ATOM 619 O O . ILE A 1 78 ? 11.182 -0.461 -4.553 1.00 95.56 78 ILE A O 1
ATOM 623 N N . ALA A 1 79 ? 11.513 0.975 -6.252 1.00 93.81 79 ALA A N 1
ATOM 624 C CA . ALA A 1 79 ? 10.478 1.911 -5.838 1.00 93.81 79 ALA A CA 1
ATOM 625 C C . ALA A 1 79 ? 9.097 1.245 -5.831 1.00 93.81 79 ALA A C 1
ATOM 627 O O . ALA A 1 79 ? 8.393 1.368 -4.836 1.00 93.81 79 ALA A O 1
ATOM 628 N N . ASP A 1 80 ? 8.746 0.505 -6.885 1.00 93.62 80 ASP A N 1
ATOM 629 C CA . ASP A 1 80 ? 7.473 -0.216 -6.984 1.00 93.62 80 ASP A CA 1
ATOM 630 C C . ASP A 1 80 ? 7.335 -1.295 -5.904 1.00 93.62 80 ASP A C 1
ATOM 632 O O . ASP A 1 80 ? 6.317 -1.383 -5.220 1.00 93.62 80 ASP A O 1
ATOM 636 N N . TYR A 1 81 ? 8.399 -2.068 -5.675 1.00 94.25 81 TYR A N 1
ATOM 637 C CA . TYR A 1 81 ? 8.419 -3.064 -4.609 1.00 94.25 81 TYR A CA 1
ATOM 638 C C . TYR A 1 81 ? 8.167 -2.429 -3.234 1.00 94.25 81 TYR A C 1
ATOM 640 O O . TYR A 1 81 ? 7.348 -2.920 -2.457 1.00 94.25 81 TYR A O 1
ATOM 648 N N . LEU A 1 82 ? 8.845 -1.318 -2.929 1.00 94.88 82 LEU A N 1
ATOM 649 C CA . LEU A 1 82 ? 8.691 -0.627 -1.650 1.00 94.88 82 LEU A CA 1
ATOM 650 C C . LEU A 1 82 ? 7.308 0.008 -1.498 1.00 94.88 82 LEU A C 1
ATOM 652 O O . LEU A 1 82 ? 6.713 -0.094 -0.426 1.00 94.88 82 LEU A O 1
ATOM 656 N N . THR A 1 83 ? 6.789 0.667 -2.535 1.00 93.38 83 THR A N 1
ATOM 657 C CA . THR A 1 83 ? 5.467 1.299 -2.467 1.00 93.38 83 THR A CA 1
ATOM 658 C C . THR A 1 83 ? 4.373 0.256 -2.318 1.00 93.38 83 THR A C 1
ATOM 660 O O . THR A 1 83 ? 3.497 0.442 -1.471 1.00 93.38 83 THR A O 1
ATOM 663 N N . ASN A 1 84 ? 4.460 -0.865 -3.041 1.00 91.44 84 ASN A N 1
ATOM 664 C CA . ASN A 1 84 ? 3.503 -1.950 -2.885 1.00 91.44 84 ASN A CA 1
ATOM 665 C C . ASN A 1 84 ? 3.603 -2.592 -1.495 1.00 91.44 84 ASN A C 1
ATOM 667 O O . ASN A 1 84 ? 2.600 -2.688 -0.793 1.00 91.44 84 ASN A O 1
ATOM 671 N N . PHE A 1 85 ? 4.814 -2.916 -1.027 1.00 91.56 85 PHE A N 1
ATOM 672 C CA . PHE A 1 85 ? 5.017 -3.470 0.314 1.00 91.56 85 PHE A CA 1
ATOM 673 C C . PHE A 1 85 ? 4.432 -2.567 1.409 1.00 91.56 85 PHE A C 1
ATOM 675 O O . PHE A 1 85 ? 3.740 -3.041 2.309 1.00 91.56 85 PHE A O 1
ATOM 682 N N . ILE A 1 86 ? 4.668 -1.252 1.339 1.00 91.06 86 ILE A N 1
ATOM 683 C CA . ILE A 1 86 ? 4.127 -0.300 2.319 1.00 91.06 86 ILE A CA 1
ATOM 684 C C . ILE A 1 86 ? 2.601 -0.194 2.200 1.00 91.06 86 ILE A C 1
ATOM 686 O O . ILE A 1 86 ? 1.919 -0.107 3.228 1.00 91.06 86 ILE A O 1
ATOM 690 N N . GLY A 1 87 ? 2.063 -0.197 0.979 1.00 88.38 87 GLY A N 1
ATOM 691 C CA . GLY A 1 87 ? 0.625 -0.185 0.713 1.00 88.38 87 GLY A CA 1
ATOM 692 C C . GLY A 1 87 ? -0.071 -1.404 1.318 1.00 88.38 87 GLY A C 1
ATOM 693 O O . GLY A 1 87 ? -0.961 -1.251 2.159 1.00 88.38 87 GLY A O 1
ATOM 694 N N . GLU A 1 88 ? 0.400 -2.601 0.975 1.00 87.94 88 GLU A N 1
ATOM 695 C CA . GLU A 1 88 ? -0.109 -3.877 1.483 1.00 87.94 88 GLU A CA 1
ATOM 696 C C . GLU A 1 88 ? 0.046 -3.992 2.998 1.00 87.94 88 GLU A C 1
ATOM 698 O O . GLU A 1 88 ? -0.914 -4.317 3.696 1.00 87.94 88 GLU A O 1
ATOM 703 N N . TYR A 1 89 ? 1.218 -3.654 3.544 1.00 89.19 89 TYR A N 1
ATOM 704 C CA . TYR A 1 89 ? 1.435 -3.670 4.989 1.00 89.19 89 TYR A CA 1
ATOM 705 C C . TYR A 1 89 ? 0.482 -2.710 5.710 1.00 89.19 89 TYR A C 1
ATOM 707 O O . TYR A 1 89 ? -0.082 -3.037 6.759 1.00 89.19 89 TYR A O 1
ATOM 715 N N . SER A 1 90 ? 0.258 -1.521 5.145 1.00 86.88 90 SER A N 1
ATOM 716 C CA . SER A 1 90 ? -0.679 -0.546 5.704 1.00 86.88 90 SER A CA 1
ATOM 717 C C . SER A 1 90 ? -2.100 -1.101 5.732 1.00 86.88 90 SER A C 1
ATOM 719 O O . SER A 1 90 ? -2.744 -0.989 6.779 1.00 86.88 90 SER A O 1
ATOM 721 N N . LEU A 1 91 ? -2.547 -1.748 4.648 1.00 84.62 91 LEU A N 1
ATOM 722 C CA . LEU A 1 91 ? -3.848 -2.420 4.561 1.00 84.62 91 LEU A CA 1
ATOM 723 C C . LEU A 1 91 ? -3.957 -3.559 5.573 1.00 84.62 91 LEU A C 1
ATOM 725 O O . LEU A 1 91 ? -4.828 -3.522 6.438 1.00 84.62 91 LEU A O 1
ATOM 729 N N . GLN A 1 92 ? -3.039 -4.525 5.543 1.00 85.88 92 GLN A N 1
ATOM 730 C CA . GLN A 1 92 ? -3.051 -5.685 6.442 1.00 85.88 92 GLN A CA 1
ATOM 731 C C . GLN A 1 92 ? -2.982 -5.276 7.921 1.00 85.88 92 GLN A C 1
ATOM 733 O O . GLN A 1 92 ? -3.562 -5.932 8.787 1.00 85.88 92 GLN A O 1
ATOM 738 N N . SER A 1 93 ? -2.335 -4.148 8.234 1.00 87.12 93 SER A N 1
ATOM 739 C CA . SER A 1 93 ? -2.289 -3.612 9.596 1.00 87.12 93 SER A CA 1
ATOM 740 C C . SER A 1 93 ? -3.624 -3.031 10.092 1.00 87.12 93 SER A C 1
ATOM 742 O O . SER A 1 93 ? -3.763 -2.809 11.299 1.00 87.12 93 SER A O 1
ATOM 744 N N . LEU A 1 94 ? -4.612 -2.781 9.218 1.00 85.56 94 LEU A N 1
ATOM 745 C CA . LEU A 1 94 ? -5.884 -2.139 9.580 1.00 85.56 94 LEU A CA 1
ATOM 746 C C . LEU A 1 94 ? -6.706 -2.978 10.555 1.00 85.56 94 LEU A C 1
ATOM 748 O O . LEU A 1 94 ? -7.131 -2.440 11.579 1.00 85.56 94 LEU A O 1
ATOM 752 N N . LYS A 1 95 ? -6.906 -4.275 10.289 1.00 85.19 95 LYS A N 1
ATOM 753 C CA . LYS A 1 95 ? -7.641 -5.185 11.191 1.00 85.19 95 LYS A CA 1
ATOM 754 C C . LYS A 1 95 ? -7.016 -5.234 12.598 1.00 85.19 95 LYS A C 1
ATOM 756 O O . LYS A 1 95 ? -7.692 -4.833 13.552 1.00 85.19 95 LYS A O 1
ATOM 761 N N . PRO A 1 96 ? -5.729 -5.604 12.780 1.00 88.25 96 PRO A N 1
ATOM 762 C CA . PRO A 1 96 ? -5.123 -5.674 14.110 1.00 88.25 96 PRO A CA 1
ATOM 763 C C . PRO A 1 96 ? -5.033 -4.306 14.801 1.00 88.25 96 PRO A C 1
ATOM 765 O O . PRO A 1 96 ? -5.164 -4.217 16.024 1.00 88.25 96 PRO A O 1
ATOM 768 N N . TYR A 1 97 ? -4.850 -3.215 14.051 1.00 87.12 97 TYR A N 1
ATOM 769 C CA . TYR A 1 97 ? -4.896 -1.867 14.619 1.00 87.12 97 TYR A CA 1
ATOM 770 C C . TYR A 1 97 ? -6.295 -1.519 15.143 1.00 87.12 97 TYR A C 1
ATOM 772 O O . TYR A 1 97 ? -6.436 -1.045 16.273 1.00 87.12 97 TYR A O 1
ATOM 780 N N . THR A 1 98 ? -7.328 -1.797 14.348 1.00 85.06 98 THR A N 1
ATOM 781 C CA . THR A 1 98 ? -8.729 -1.560 14.705 1.00 85.06 98 THR A CA 1
ATOM 782 C C . THR A 1 98 ? -9.122 -2.359 15.939 1.00 85.06 98 THR A C 1
ATOM 784 O O . THR A 1 98 ? -9.676 -1.790 16.881 1.00 85.06 98 THR A O 1
ATOM 787 N N . TYR A 1 99 ? -8.737 -3.636 15.992 1.00 87.50 99 TYR A N 1
ATOM 788 C CA . TYR A 1 99 ? -8.932 -4.491 17.158 1.00 87.50 99 TYR A CA 1
ATOM 789 C C . TYR A 1 99 ? -8.355 -3.850 18.429 1.00 87.50 99 TYR A C 1
ATOM 791 O O . TYR A 1 99 ? -9.064 -3.667 19.417 1.00 87.50 99 TYR A O 1
ATOM 799 N N . ARG A 1 100 ? -7.087 -3.407 18.403 1.00 88.25 100 ARG A N 1
ATOM 800 C CA . ARG A 1 100 ? -6.436 -2.770 19.567 1.00 88.25 100 ARG A CA 1
ATOM 801 C C . ARG A 1 100 ? -7.160 -1.504 20.028 1.00 88.25 100 ARG A C 1
ATOM 803 O O . ARG A 1 100 ? -7.282 -1.264 21.230 1.00 88.25 100 ARG A O 1
ATOM 810 N N . VAL A 1 101 ? -7.632 -0.684 19.089 1.00 85.50 101 VAL A N 1
ATOM 811 C CA . VAL A 1 101 ? -8.361 0.556 19.396 1.00 85.50 101 VAL A CA 1
ATOM 812 C C . VAL A 1 101 ? -9.701 0.244 20.057 1.00 85.50 101 VAL A C 1
ATOM 814 O O . VAL A 1 101 ? -10.008 0.820 21.105 1.00 85.50 101 VAL A O 1
ATOM 817 N N . LEU A 1 102 ? -10.478 -0.677 19.483 1.00 84.38 102 LEU A N 1
ATOM 818 C CA . LEU A 1 102 ? -11.770 -1.095 20.028 1.00 84.38 102 LEU A CA 1
ATOM 819 C C . LEU A 1 102 ? -11.609 -1.750 21.402 1.00 84.38 102 LEU A C 1
ATOM 821 O O . LEU A 1 102 ? -12.310 -1.371 22.340 1.00 84.38 102 LEU A O 1
ATOM 825 N N . ALA A 1 103 ? -10.629 -2.644 21.556 1.00 87.44 103 ALA A N 1
ATOM 826 C CA . ALA A 1 103 ? -10.334 -3.317 22.816 1.00 87.44 103 ALA A CA 1
ATOM 827 C C . ALA A 1 103 ? -10.012 -2.313 23.929 1.00 87.44 103 ALA A C 1
ATOM 829 O O . ALA A 1 103 ? -10.585 -2.369 25.018 1.00 87.44 103 ALA A O 1
ATOM 830 N N . ARG A 1 104 ? -9.156 -1.323 23.640 1.00 87.38 104 ARG A N 1
ATOM 831 C CA . ARG A 1 104 ? -8.817 -0.266 24.600 1.00 87.38 104 ARG A CA 1
ATOM 832 C C . ARG A 1 104 ? -10.041 0.563 24.991 1.00 87.38 104 ARG A C 1
ATOM 834 O O . ARG A 1 104 ? -10.212 0.878 26.167 1.00 87.38 104 ARG A O 1
ATOM 841 N N . GLN A 1 105 ? -10.898 0.919 24.033 1.00 83.44 105 GLN A N 1
ATOM 842 C CA . GLN A 1 105 ? -12.131 1.655 24.329 1.00 83.44 105 GLN A CA 1
ATOM 843 C C . GLN A 1 105 ? -13.101 0.833 25.184 1.00 83.44 105 GLN A C 1
ATOM 845 O O . GLN A 1 105 ? -13.722 1.385 26.095 1.00 83.44 105 GLN A O 1
ATOM 850 N N . PHE A 1 106 ? -13.215 -0.467 24.916 1.00 84.12 106 PHE A N 1
ATOM 851 C CA . PHE A 1 106 ? -14.056 -1.384 25.675 1.00 84.12 106 PHE A CA 1
ATOM 852 C C . PHE A 1 106 ? -13.593 -1.491 27.134 1.00 84.12 106 PHE A C 1
ATOM 854 O O . PHE A 1 106 ? -14.376 -1.221 28.045 1.00 84.12 106 PHE A O 1
ATOM 861 N N . VAL A 1 107 ? -12.300 -1.749 27.361 1.00 84.62 107 VAL A N 1
ATOM 862 C CA . VAL A 1 107 ? -11.703 -1.808 28.708 1.00 84.62 107 VAL A CA 1
ATOM 863 C C . VAL A 1 107 ? -11.896 -0.491 29.463 1.00 84.62 107 VAL A C 1
ATOM 865 O O . VAL A 1 107 ? -12.347 -0.489 30.605 1.00 84.62 107 VAL A O 1
ATOM 868 N N . MET A 1 108 ? -11.642 0.653 28.820 1.00 83.44 108 MET A N 1
ATOM 869 C CA . MET A 1 108 ? -11.838 1.961 29.457 1.00 83.44 108 MET A CA 1
ATOM 870 C C . MET A 1 108 ? -13.301 2.235 29.825 1.00 83.44 108 MET A C 1
ATOM 872 O O . MET A 1 108 ? -13.559 2.902 30.827 1.00 83.44 108 MET A O 1
ATOM 876 N N . LYS A 1 109 ? -14.268 1.742 29.038 1.00 80.94 109 LYS A N 1
ATOM 877 C CA . LYS A 1 109 ? -15.694 1.848 29.378 1.00 80.94 109 LYS A CA 1
ATOM 878 C C . LYS A 1 109 ? -16.057 0.980 30.580 1.00 80.94 109 LYS A C 1
ATOM 880 O O . LYS A 1 109 ? -16.817 1.454 31.416 1.00 80.94 109 LYS A O 1
ATOM 885 N N . ILE A 1 110 ? -15.496 -0.226 30.694 1.00 80.69 110 ILE A N 1
ATOM 886 C CA . ILE A 1 110 ? -15.691 -1.094 31.868 1.00 80.69 110 ILE A CA 1
ATOM 887 C C . ILE A 1 110 ? -15.131 -0.430 33.122 1.00 80.69 110 ILE A C 1
ATOM 889 O O . ILE A 1 110 ? -15.842 -0.305 34.111 1.00 80.69 110 ILE A O 1
ATOM 893 N N . LEU A 1 111 ? -13.888 0.056 33.068 1.00 81.25 111 LEU A N 1
ATOM 894 C CA . LEU A 1 111 ? -13.237 0.703 34.214 1.00 81.25 111 LEU A CA 1
ATOM 895 C C . LEU A 1 111 ? -13.994 1.946 34.704 1.00 81.25 111 LEU A C 1
ATOM 897 O O . LEU A 1 111 ? -13.933 2.286 35.881 1.00 81.25 111 LEU A O 1
ATOM 901 N N . ARG A 1 112 ? -14.703 2.635 33.803 1.00 79.75 112 ARG A N 1
ATOM 902 C CA . ARG A 1 112 ? -15.525 3.813 34.119 1.00 79.75 112 ARG A CA 1
ATOM 903 C C . ARG A 1 112 ? -16.976 3.475 34.469 1.00 79.75 112 ARG A C 1
ATOM 905 O O . ARG A 1 112 ? -17.711 4.377 34.872 1.00 79.75 112 ARG A O 1
ATOM 912 N N . ALA A 1 113 ? -17.417 2.231 34.292 1.00 73.94 113 ALA A N 1
ATOM 913 C CA . ALA A 1 113 ? -18.771 1.827 34.641 1.00 73.94 113 ALA A CA 1
ATOM 914 C C . ALA A 1 113 ? -18.930 1.822 36.170 1.00 73.94 113 ALA A C 1
ATOM 916 O O . ALA A 1 113 ? -18.079 1.329 36.909 1.00 73.94 113 ALA A O 1
ATOM 917 N N . ARG A 1 114 ? -20.024 2.409 36.665 1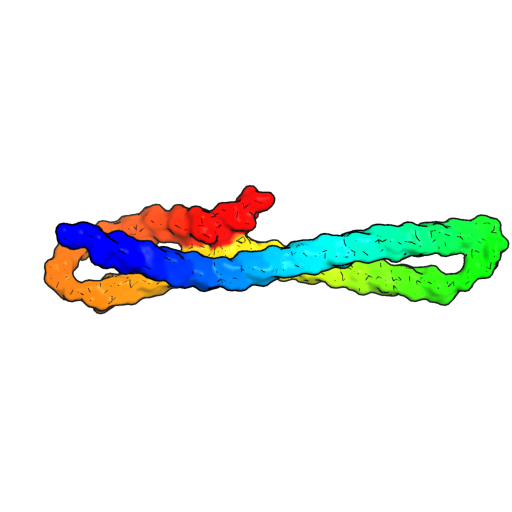.00 61.66 114 ARG A N 1
ATOM 918 C CA . ARG A 1 114 ? -20.328 2.454 38.102 1.00 61.66 114 ARG A CA 1
ATOM 919 C C . ARG A 1 114 ? -20.512 1.017 38.608 1.00 61.66 114 ARG A C 1
ATOM 921 O O . ARG A 1 114 ? -21.237 0.256 37.975 1.00 61.66 114 ARG A O 1
ATOM 928 N N . ARG A 1 115 ? -19.940 0.675 39.775 1.00 58.50 115 ARG A N 1
ATOM 929 C CA . ARG A 1 115 ? -20.036 -0.653 40.440 1.00 58.50 115 ARG A CA 1
ATOM 930 C C . ARG A 1 115 ? -21.459 -1.243 40.516 1.00 58.50 115 ARG A C 1
ATOM 932 O O . ARG A 1 115 ? -21.599 -2.439 40.722 1.00 58.50 115 ARG A O 1
ATOM 939 N N . SER A 1 116 ? -22.500 -0.422 40.364 1.00 53.38 116 SER A N 1
ATOM 940 C CA . SER A 1 116 ? -23.910 -0.815 40.418 1.00 53.38 116 SER A CA 1
ATOM 941 C C . SER A 1 116 ? -24.463 -1.448 39.132 1.00 53.38 116 SER A C 1
ATOM 943 O O . SER A 1 116 ? -25.589 -1.937 39.156 1.00 53.38 116 SER A O 1
ATOM 945 N N . SER A 1 117 ? -23.740 -1.444 38.002 1.00 58.56 117 SER A N 1
ATOM 946 C CA . SER A 1 117 ? -24.164 -2.212 36.823 1.00 58.56 117 SER A CA 1
ATOM 947 C C . SER A 1 117 ? -23.755 -3.675 36.999 1.00 58.56 117 SER A C 1
ATOM 949 O O . SER A 1 117 ? -22.601 -4.026 36.765 1.00 58.56 117 SER A O 1
ATOM 951 N N . PHE A 1 118 ? -24.707 -4.499 37.432 1.00 55.00 118 PHE A N 1
ATOM 952 C CA . PHE A 1 118 ? -24.653 -5.956 37.615 1.00 55.00 118 PHE A CA 1
ATOM 953 C C . PHE A 1 118 ? -24.378 -6.723 36.298 1.00 55.00 118 PHE A C 1
ATOM 955 O O . PHE A 1 118 ? -25.146 -7.583 35.882 1.00 55.00 118 PHE A O 1
ATOM 962 N N . LEU A 1 119 ? -23.302 -6.402 35.583 1.00 65.50 119 LEU A N 1
ATOM 963 C CA . LEU A 1 119 ? -22.856 -7.200 34.444 1.00 65.50 119 LEU A CA 1
ATOM 964 C C . LEU A 1 119 ? -21.966 -8.317 34.979 1.00 65.50 119 LEU A C 1
ATOM 966 O O . LEU A 1 119 ? -20.924 -8.051 35.581 1.00 65.50 119 LEU A O 1
ATOM 970 N N . ARG A 1 120 ? -22.388 -9.572 34.784 1.00 75.19 120 ARG A N 1
ATOM 971 C CA . ARG A 1 120 ? -21.562 -10.731 35.128 1.00 75.19 120 ARG A CA 1
ATOM 972 C C . ARG A 1 120 ? -20.282 -10.664 34.303 1.00 75.19 120 ARG A C 1
ATOM 974 O O . ARG A 1 120 ? -20.328 -10.379 33.108 1.00 75.19 120 ARG A O 1
ATOM 981 N N . SER A 1 121 ? -19.144 -10.973 34.919 1.00 76.44 121 SER A N 1
ATOM 982 C CA . SER A 1 121 ? -17.842 -10.972 34.241 1.00 76.44 121 SER A CA 1
ATOM 983 C C . SER A 1 121 ? -17.853 -11.819 32.961 1.00 76.44 121 SER A C 1
ATOM 985 O O . SER A 1 121 ? -17.222 -11.437 31.983 1.00 76.44 121 SER A O 1
ATOM 987 N N . GLY A 1 122 ? -18.632 -12.910 32.941 1.00 78.00 122 GLY A N 1
ATOM 988 C CA . GLY A 1 122 ? -18.844 -13.755 31.762 1.00 78.00 122 GLY A CA 1
ATOM 989 C C . GLY A 1 122 ? -19.519 -13.040 30.587 1.00 78.00 122 GLY A C 1
ATOM 990 O O . GLY A 1 122 ? -19.061 -13.194 29.463 1.00 78.00 122 GLY A O 1
ATOM 991 N N . ASP A 1 123 ? -20.524 -12.192 30.826 1.00 81.56 123 ASP A N 1
ATOM 992 C CA . ASP A 1 123 ? -21.216 -11.446 29.760 1.00 81.56 123 ASP A CA 1
ATOM 993 C C . ASP A 1 123 ? -20.312 -10.366 29.153 1.00 81.56 123 ASP A C 1
ATOM 995 O O . ASP A 1 123 ? -20.342 -10.094 27.952 1.00 81.56 123 ASP A O 1
ATOM 999 N N . ILE A 1 124 ? -19.474 -9.750 29.992 1.00 80.31 124 ILE A N 1
ATOM 1000 C CA . ILE A 1 124 ? -18.473 -8.771 29.559 1.00 80.31 124 ILE A CA 1
ATOM 1001 C C . ILE A 1 124 ? -17.414 -9.452 28.691 1.00 80.31 124 ILE A C 1
ATOM 1003 O O . ILE A 1 124 ? -17.053 -8.927 27.636 1.00 80.31 124 ILE A O 1
ATOM 1007 N N . LEU A 1 125 ? -16.936 -10.622 29.121 1.00 78.81 125 LEU A N 1
ATOM 1008 C CA . LEU A 1 125 ? -15.955 -11.405 28.379 1.00 78.81 125 LEU A CA 1
ATOM 1009 C C . LEU A 1 125 ? -16.541 -11.919 27.060 1.00 78.81 125 LEU A C 1
ATOM 1011 O O . LEU A 1 125 ? -15.886 -11.823 26.028 1.00 78.81 125 LEU A O 1
ATOM 1015 N N . ALA A 1 126 ? -17.791 -12.387 27.078 1.00 82.25 126 ALA A N 1
ATOM 1016 C CA . ALA A 1 126 ? -18.496 -12.849 25.892 1.00 82.25 126 ALA A CA 1
ATOM 1017 C C . ALA A 1 126 ? -18.618 -11.733 24.853 1.00 82.25 126 ALA A C 1
ATOM 1019 O O . ALA A 1 126 ? -18.266 -11.950 23.700 1.00 82.25 126 ALA A O 1
ATOM 1020 N N . ARG A 1 127 ? -19.012 -10.515 25.245 1.00 79.69 127 ARG A N 1
ATOM 1021 C CA . ARG A 1 127 ? -19.044 -9.359 24.328 1.00 79.69 127 ARG A CA 1
ATOM 1022 C C . ARG A 1 127 ? -17.661 -8.970 23.818 1.00 79.69 127 ARG A C 1
ATOM 1024 O O . ARG A 1 127 ? -17.501 -8.631 22.654 1.00 79.69 127 ARG A O 1
ATOM 1031 N N . PHE A 1 128 ? -16.643 -9.030 24.672 1.00 82.06 128 PHE A N 1
ATOM 1032 C CA . PHE A 1 128 ? -15.276 -8.723 24.258 1.00 82.06 128 PHE A CA 1
ATOM 1033 C C . PHE A 1 128 ? -14.741 -9.712 23.219 1.00 82.06 128 PHE A C 1
ATO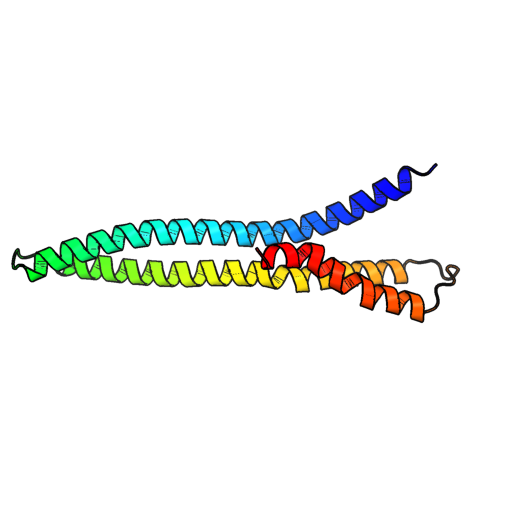M 1035 O O . PHE A 1 128 ? -14.098 -9.301 22.264 1.00 82.06 128 PHE A O 1
ATOM 1042 N N . VAL A 1 129 ? -14.992 -11.006 23.406 1.00 80.69 129 VAL A N 1
ATOM 1043 C CA . VAL A 1 129 ? -14.465 -12.049 22.519 1.00 80.69 129 VAL A CA 1
ATOM 1044 C C . VAL A 1 129 ? -15.327 -12.195 21.265 1.00 80.69 129 VAL A C 1
ATOM 1046 O O . VAL A 1 129 ? -14.781 -12.302 20.173 1.00 80.69 129 VAL A O 1
ATOM 1049 N N . SER A 1 130 ? -16.657 -12.169 21.401 1.00 84.00 130 SER A N 1
ATOM 1050 C CA . SER A 1 130 ? -17.573 -12.418 20.278 1.00 84.00 130 SER A CA 1
ATOM 1051 C C . SER A 1 130 ? -17.811 -11.202 19.387 1.00 84.00 130 SER A C 1
ATOM 1053 O O . SER A 1 130 ? -17.896 -11.375 18.178 1.00 84.00 130 SER A O 1
ATOM 1055 N N . ASP A 1 131 ? -17.880 -9.981 19.934 1.00 83.12 131 ASP A N 1
ATOM 1056 C CA . ASP A 1 131 ? -18.242 -8.810 19.124 1.00 83.12 131 ASP A CA 1
ATOM 1057 C C . ASP A 1 131 ? -17.011 -8.128 18.513 1.00 83.12 131 ASP A C 1
ATOM 1059 O O . ASP A 1 131 ? -17.091 -7.520 17.446 1.00 83.12 131 ASP A O 1
ATOM 1063 N N . LEU A 1 132 ? -15.859 -8.192 19.186 1.00 82.94 132 LEU A N 1
ATOM 1064 C CA . LEU A 1 132 ? -14.727 -7.314 18.883 1.00 82.94 132 LEU A CA 1
ATOM 1065 C C . LEU A 1 132 ? -13.926 -7.754 17.656 1.00 82.94 132 LEU A C 1
ATOM 1067 O O . LEU A 1 132 ? -13.475 -6.895 16.895 1.00 82.94 132 LEU A O 1
ATOM 1071 N N . ASP A 1 133 ? -13.783 -9.062 17.439 1.00 83.88 133 ASP A N 1
ATOM 1072 C CA . ASP A 1 133 ? -13.112 -9.593 16.250 1.00 83.88 133 ASP A CA 1
ATOM 1073 C C . ASP A 1 133 ? -13.931 -9.336 14.967 1.00 83.88 133 ASP A C 1
ATOM 1075 O O . ASP A 1 133 ? -13.398 -8.659 14.078 1.00 83.88 133 ASP A O 1
ATOM 1079 N N . PRO A 1 134 ? -15.243 -9.662 14.899 1.00 83.12 134 PRO A N 1
ATOM 1080 C CA . PRO A 1 134 ? -16.081 -9.323 13.744 1.00 83.12 134 PRO A CA 1
ATOM 1081 C C . PRO A 1 134 ? -16.179 -7.818 13.485 1.00 83.12 134 PRO A C 1
ATOM 1083 O O . PRO A 1 134 ? -16.172 -7.385 12.336 1.00 83.12 134 PRO A O 1
ATOM 1086 N N . LEU A 1 135 ? -16.229 -6.985 14.532 1.00 80.94 135 LEU A N 1
ATOM 1087 C CA . LEU A 1 135 ? -16.205 -5.527 14.370 1.00 80.94 135 LEU A CA 1
ATOM 1088 C C . LEU A 1 135 ? -14.878 -5.037 13.786 1.00 80.94 135 LEU A C 1
ATOM 1090 O O . LEU A 1 135 ? -14.871 -4.117 12.967 1.00 80.94 135 LEU A O 1
ATOM 1094 N N . SER A 1 136 ? -13.755 -5.627 14.198 1.00 82.25 136 SER A N 1
ATOM 1095 C CA . SER A 1 136 ? -12.444 -5.278 13.649 1.00 82.25 136 SER A CA 1
ATOM 1096 C C . SER A 1 136 ? -12.306 -5.687 12.183 1.00 82.25 136 SER A C 1
ATOM 1098 O O . SER A 1 136 ? -11.700 -4.962 11.393 1.00 82.25 136 SER A O 1
ATOM 1100 N N . GLU A 1 137 ? -12.926 -6.800 11.804 1.00 80.88 137 GLU A N 1
ATOM 1101 C CA . GLU A 1 137 ? -12.978 -7.292 10.435 1.00 80.88 137 GLU A CA 1
ATOM 1102 C C . GLU A 1 137 ? -13.922 -6.466 9.558 1.00 80.88 137 GLU A C 1
ATOM 1104 O O . GLU A 1 137 ? -13.542 -6.045 8.471 1.00 80.88 137 GLU A O 1
ATOM 1109 N N . ALA A 1 138 ? -15.103 -6.105 10.054 1.00 76.06 138 ALA A N 1
ATOM 1110 C CA . ALA A 1 138 ? -16.026 -5.238 9.328 1.00 76.06 138 ALA A CA 1
ATOM 1111 C C . ALA A 1 138 ? -15.451 -3.828 9.096 1.00 76.06 138 ALA A C 1
ATOM 1113 O O . ALA A 1 138 ? -15.699 -3.214 8.063 1.00 76.06 138 ALA A O 1
ATOM 1114 N N . LEU A 1 139 ? -14.682 -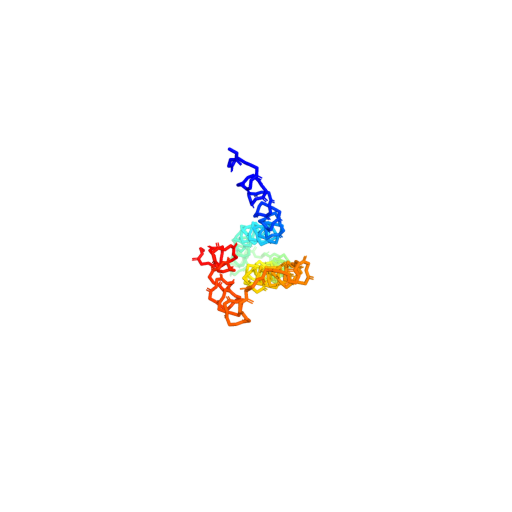3.299 10.051 1.00 74.06 139 LEU A N 1
ATOM 1115 C CA . LEU A 1 139 ? -14.142 -1.939 9.970 1.00 74.06 139 LEU A CA 1
ATOM 1116 C C . LEU A 1 139 ? -12.758 -1.858 9.309 1.00 74.06 139 LEU A C 1
ATOM 1118 O O . LEU A 1 139 ? -12.446 -0.839 8.697 1.00 74.06 139 LEU A O 1
ATOM 1122 N N . GLY A 1 140 ? -11.919 -2.884 9.460 1.00 68.25 140 GLY A N 1
ATOM 1123 C CA . GLY A 1 140 ? -10.547 -2.907 8.941 1.00 68.25 140 GLY A CA 1
ATOM 1124 C C . GLY A 1 140 ? -10.269 -4.010 7.918 1.00 68.25 140 GLY A C 1
ATOM 1125 O O . GLY A 1 140 ? -9.396 -3.829 7.079 1.00 68.25 140 GLY A O 1
ATOM 1126 N N . GLY A 1 141 ? -11.004 -5.123 7.975 1.00 61.44 141 GLY A N 1
ATOM 1127 C CA . GLY A 1 141 ? -10.847 -6.291 7.098 1.00 61.44 141 GLY A CA 1
ATOM 1128 C C . GLY A 1 141 ? -11.559 -6.170 5.744 1.00 61.44 141 GLY A C 1
ATOM 1129 O O . GLY A 1 141 ? -11.066 -6.670 4.738 1.00 61.44 141 GLY A O 1
ATOM 1130 N N . LEU A 1 142 ? -12.669 -5.429 5.678 1.00 58.94 142 LEU A N 1
ATOM 1131 C CA . LEU A 1 142 ? -13.382 -5.146 4.421 1.00 58.94 142 LEU A CA 1
ATOM 1132 C C . LEU A 1 142 ? -12.509 -4.402 3.394 1.00 58.94 142 LEU A C 1
ATOM 1134 O O . LEU A 1 142 ? -12.683 -4.583 2.197 1.00 58.94 142 LEU A O 1
ATOM 1138 N N . LEU A 1 143 ? -11.542 -3.604 3.860 1.00 56.31 143 LEU A N 1
ATOM 1139 C CA . LEU A 1 143 ? -10.566 -2.913 3.009 1.00 56.31 143 LEU A CA 1
ATOM 1140 C C . LEU A 1 143 ? -9.394 -3.805 2.574 1.00 56.31 143 LEU A C 1
ATOM 1142 O O . LEU A 1 143 ? -8.702 -3.451 1.632 1.00 56.31 143 LEU A O 1
ATOM 1146 N N . THR A 1 144 ? -9.141 -4.918 3.268 1.00 52.78 144 THR A N 1
ATOM 1147 C CA . THR A 1 144 ? -8.081 -5.880 2.911 1.00 52.78 144 THR A CA 1
ATOM 1148 C C . THR A 1 144 ? -8.565 -7.011 2.007 1.00 52.78 144 THR A C 1
ATOM 1150 O O . THR A 1 144 ? -7.738 -7.744 1.481 1.00 52.78 144 THR A O 1
ATOM 1153 N N . ALA A 1 145 ? -9.883 -7.198 1.888 1.00 47.03 145 ALA A N 1
ATOM 1154 C CA . ALA A 1 145 ? -10.503 -8.256 1.085 1.00 47.03 145 ALA A CA 1
ATOM 1155 C C . ALA A 1 145 ? -10.934 -7.797 -0.326 1.00 47.03 145 ALA A C 1
ATOM 1157 O O . ALA A 1 145 ? -11.427 -8.619 -1.097 1.00 47.03 145 ALA A O 1
ATOM 1158 N N . LEU A 1 146 ? -10.784 -6.502 -0.629 1.00 43.69 146 LEU A N 1
ATOM 1159 C CA . LEU A 1 146 ? -10.967 -5.876 -1.945 1.00 43.69 146 LEU A CA 1
ATOM 1160 C C . LEU A 1 146 ? -9.624 -5.807 -2.674 1.00 43.69 146 LEU A C 1
ATOM 1162 O O . LEU A 1 146 ? -9.636 -6.004 -3.908 1.00 43.69 146 LEU A O 1
#

Sequence (146 aa):
MMKTSTVKLLRASANAFKLIWRRATVAIFFWLLSMIVAFYSAHIRADFINLLTTIVVGKGGPLRNLTILALILIVLWIADYLTNFIGEYSLQSLKPYTYRVLARQFVMKILRARRSSFLRSGDILARFVSDLDPLSEALGGLLTAL